Protein AF-H0I3W8-F1 (afdb_monomer_lite)

Foldseek 3Di:
DCPDDDPPDDDDDDDDPVRVVVVVVVVVVVVLVVVLQVLVVVLQVLCVVQVDHFDDDLVCVVVSVCLLPPPPRPDDPVNSVVSVVSCPPPSNPPDPDDDDPPDDDDDDDPPDDDDDDDDD

Radius of gyration: 24.2 Å; chains: 1; bounding box: 55×26×70 Å

Secondary structure (DSSP, 8-state):
------TT----PPPPHHHHHHHHHHHHHHHHHHHHHHHHHHHHHHHHHTT----SSGGGHHHHHHHHH-TT-S--HHHHHHHHHHHHSHHHHT--------S-----------------

Organism: NCBI:txid1107882

Sequence (120 aa):
MIAAQRPEMRFVEPKSEEQQARAVLFRARQRLVHQRTDLVNALRAILYEYGHVVAQGIHHLTRIKEIVEEPKSKLPELVRHECARCWDSDLICRSPYRPAASGNAAHESLTEDHTQSHVE

pLDDT: mean 71.86, std 19.8, range [32.44, 92.75]

Structure (mmCIF, N/CA/C/O backbone):
data_AF-H0I3W8-F1
#
_entry.id   AF-H0I3W8-F1
#
loop_
_atom_site.group_PDB
_atom_site.id
_atom_site.type_symbol
_atom_site.label_atom_id
_atom_site.label_alt_id
_atom_site.label_comp_id
_atom_site.label_asym_id
_atom_site.label_entity_id
_atom_site.label_seq_id
_atom_site.pdbx_PDB_ins_code
_atom_site.Cartn_x
_atom_site.Cartn_y
_atom_site.Cartn_z
_atom_site.occupancy
_atom_site.B_iso_or_equiv
_atom_site.auth_seq_id
_atom_site.auth_comp_id
_atom_site.auth_asym_id
_atom_site.auth_atom_id
_atom_site.pdbx_PDB_model_num
ATOM 1 N N . MET A 1 1 ? -6.041 -4.564 -48.383 1.00 39.19 1 MET A N 1
ATOM 2 C CA . MET A 1 1 ? -5.277 -4.069 -47.216 1.00 39.19 1 MET A CA 1
ATOM 3 C C . MET A 1 1 ? -4.527 -2.818 -47.632 1.00 39.19 1 MET A C 1
ATOM 5 O O . MET A 1 1 ? -3.704 -2.912 -48.528 1.00 39.19 1 MET A O 1
ATOM 9 N N . ILE A 1 2 ? -4.805 -1.667 -47.020 1.00 48.50 2 ILE A N 1
ATOM 10 C CA . ILE A 1 2 ? -3.939 -0.484 -47.119 1.00 48.50 2 ILE A CA 1
ATOM 11 C C . ILE A 1 2 ? -3.695 -0.034 -45.680 1.00 48.50 2 ILE A C 1
ATOM 13 O O . ILE A 1 2 ? -4.534 0.634 -45.090 1.00 48.50 2 ILE A O 1
ATOM 17 N N . ALA A 1 3 ? -2.590 -0.490 -45.089 1.00 60.25 3 ALA A N 1
ATOM 18 C CA . ALA A 1 3 ? -2.191 -0.128 -43.726 1.00 60.25 3 ALA A CA 1
ATOM 19 C C . ALA A 1 3 ? -0.931 0.761 -43.681 1.00 60.25 3 ALA A C 1
ATOM 21 O O . ALA A 1 3 ? -0.550 1.210 -42.608 1.00 60.25 3 ALA A O 1
ATOM 22 N N . ALA A 1 4 ? -0.297 1.066 -44.821 1.00 58.78 4 ALA A N 1
ATOM 23 C CA . ALA A 1 4 ? 0.926 1.870 -44.858 1.00 58.78 4 ALA A CA 1
ATOM 24 C C . ALA A 1 4 ? 1.055 2.650 -46.177 1.00 58.78 4 ALA A C 1
ATOM 26 O O . ALA A 1 4 ? 1.643 2.169 -47.136 1.00 58.78 4 ALA A O 1
ATOM 27 N N . GLN A 1 5 ? 0.484 3.853 -46.239 1.00 60.94 5 GLN A N 1
ATOM 28 C CA . GLN A 1 5 ? 0.773 4.839 -47.293 1.00 60.94 5 GLN A CA 1
ATOM 29 C C . GLN A 1 5 ? 0.800 6.251 -46.690 1.00 60.94 5 GLN A C 1
ATOM 31 O O . GLN A 1 5 ? 0.121 7.155 -47.167 1.00 60.94 5 GLN A O 1
ATOM 36 N N . ARG A 1 6 ? 1.527 6.449 -45.580 1.00 67.00 6 ARG A N 1
ATOM 37 C CA . ARG A 1 6 ? 1.861 7.811 -45.142 1.00 67.00 6 ARG A CA 1
ATOM 38 C C . ARG A 1 6 ? 3.319 8.077 -45.522 1.00 67.00 6 ARG A C 1
ATOM 40 O O . ARG A 1 6 ? 4.186 7.396 -44.980 1.00 67.00 6 ARG A O 1
ATOM 47 N N . PRO A 1 7 ? 3.589 9.022 -46.438 1.00 68.81 7 PRO A N 1
ATOM 48 C CA . PRO A 1 7 ? 4.929 9.277 -46.976 1.00 68.81 7 PRO A CA 1
ATOM 49 C C . PRO A 1 7 ? 5.950 9.763 -45.932 1.00 68.81 7 PRO A C 1
ATOM 51 O O . PRO A 1 7 ? 7.135 9.817 -46.225 1.00 68.81 7 PRO A O 1
ATOM 54 N N . GLU A 1 8 ? 5.514 10.042 -44.700 1.00 76.81 8 GLU A N 1
ATOM 55 C CA . GLU A 1 8 ? 6.368 10.466 -43.583 1.00 76.81 8 GLU A CA 1
ATOM 56 C C . GLU A 1 8 ? 6.566 9.383 -42.502 1.00 76.81 8 GLU A C 1
ATOM 58 O O . GLU A 1 8 ? 7.003 9.676 -41.388 1.00 76.81 8 GLU A O 1
ATOM 63 N N . MET A 1 9 ? 6.237 8.114 -42.777 1.00 64.12 9 MET A N 1
ATOM 64 C CA . MET A 1 9 ? 6.516 7.036 -41.819 1.00 64.12 9 MET A CA 1
ATOM 65 C C . MET A 1 9 ? 8.020 6.760 -41.746 1.00 64.12 9 MET A C 1
ATOM 67 O O . MET A 1 9 ? 8.585 6.061 -42.583 1.00 64.12 9 MET A O 1
ATOM 71 N N . ARG A 1 10 ? 8.671 7.283 -40.705 1.00 74.25 10 ARG A N 1
ATOM 72 C CA . ARG A 1 10 ? 10.045 6.915 -40.359 1.00 74.25 10 ARG A CA 1
ATOM 73 C C . ARG A 1 10 ? 10.070 5.467 -39.867 1.00 74.25 10 ARG A C 1
ATOM 75 O O . ARG A 1 10 ? 9.488 5.156 -38.828 1.00 74.25 10 ARG A O 1
ATOM 82 N N . PHE A 1 11 ? 10.752 4.595 -40.605 1.00 66.50 11 PHE A N 1
ATOM 83 C CA . PHE A 1 11 ? 11.033 3.234 -40.157 1.00 66.50 11 PHE A CA 1
ATOM 84 C C . PHE A 1 11 ? 12.002 3.284 -38.971 1.00 66.50 11 PHE A C 1
ATOM 86 O O . PHE A 1 11 ? 13.033 3.955 -39.022 1.00 66.50 11 PHE A O 1
ATOM 93 N N . VAL A 1 12 ? 11.628 2.614 -37.884 1.00 75.06 12 VAL A N 1
ATOM 94 C CA . VAL A 1 12 ? 12.454 2.458 -36.683 1.00 75.06 12 VAL A CA 1
ATOM 95 C C . VAL A 1 12 ? 12.929 1.015 -36.649 1.00 75.06 12 VAL A C 1
ATOM 97 O O . VAL A 1 12 ? 12.127 0.110 -36.880 1.00 75.06 12 VAL A O 1
ATOM 100 N N . GLU A 1 13 ? 14.214 0.816 -36.359 1.00 79.56 13 GLU A N 1
ATOM 101 C CA . GLU A 1 13 ? 14.810 -0.513 -36.231 1.00 79.56 13 GLU A CA 1
ATOM 102 C C . GLU A 1 13 ? 14.019 -1.357 -35.210 1.00 79.56 13 GLU A C 1
ATOM 104 O O . GLU A 1 13 ? 13.713 -0.863 -34.111 1.00 79.56 13 GLU A O 1
ATOM 109 N N . PRO A 1 14 ? 13.643 -2.607 -35.541 1.00 80.31 14 PRO A N 1
ATOM 110 C CA . PRO A 1 14 ? 13.030 -3.504 -34.576 1.00 80.31 14 PRO A CA 1
ATOM 111 C C . PRO A 1 14 ? 13.956 -3.707 -33.371 1.00 80.31 14 PRO A C 1
ATOM 113 O O . PRO A 1 14 ? 15.165 -3.872 -33.498 1.00 80.31 14 PRO A O 1
ATOM 116 N N . LYS A 1 15 ? 13.372 -3.684 -32.168 1.00 81.06 15 LYS A N 1
ATOM 117 C CA . LYS A 1 15 ? 14.114 -3.897 -30.918 1.00 81.06 15 LYS A CA 1
ATOM 118 C C . LYS A 1 15 ? 14.797 -5.259 -30.944 1.00 81.06 15 LYS A C 1
ATOM 120 O O . LYS A 1 15 ? 14.162 -6.243 -31.319 1.00 81.06 15 LYS A O 1
ATOM 125 N N . SER A 1 16 ? 16.038 -5.323 -30.465 1.00 90.81 16 SER A N 1
ATOM 126 C CA . SER A 1 16 ? 16.696 -6.612 -30.248 1.00 90.81 16 SER A CA 1
ATOM 127 C C . SER A 1 16 ? 15.943 -7.435 -29.196 1.00 90.81 16 SER A C 1
ATOM 129 O O . SER A 1 16 ? 15.234 -6.887 -28.343 1.00 90.81 16 SER A O 1
ATOM 131 N N . GLU A 1 17 ? 16.112 -8.756 -29.225 1.00 89.94 17 GLU A N 1
ATOM 132 C CA . GLU A 1 17 ? 15.490 -9.664 -28.254 1.00 89.94 17 GLU A CA 1
ATOM 133 C C . GLU A 1 17 ? 15.832 -9.269 -26.807 1.00 89.94 17 GLU A C 1
ATOM 135 O O . GLU A 1 17 ? 14.956 -9.208 -25.943 1.00 89.94 17 GLU A O 1
ATOM 140 N N . GLU A 1 18 ? 17.084 -8.878 -26.553 1.00 89.19 18 GLU A N 1
ATOM 141 C CA . GLU A 1 18 ? 17.530 -8.412 -25.240 1.00 89.19 18 GLU A CA 1
ATOM 142 C C . GLU A 1 18 ? 16.835 -7.104 -24.819 1.00 89.19 18 GLU A C 1
ATOM 144 O O . GLU A 1 18 ? 16.376 -6.965 -23.679 1.00 89.19 18 GLU A O 1
ATOM 149 N N . GLN A 1 19 ? 16.690 -6.143 -25.738 1.00 88.50 19 GLN A N 1
ATOM 150 C CA . GLN A 1 19 ? 15.960 -4.898 -25.477 1.00 88.50 19 GLN A CA 1
ATOM 151 C C . GLN A 1 19 ? 14.480 -5.167 -25.178 1.00 88.50 19 GLN A C 1
ATOM 153 O O . GLN A 1 19 ? 13.894 -4.539 -24.286 1.00 88.50 19 GLN A O 1
ATOM 158 N N . GLN A 1 20 ? 13.867 -6.113 -25.892 1.00 91.38 20 GLN A N 1
ATOM 159 C CA . GLN A 1 20 ? 12.492 -6.533 -25.648 1.00 91.38 20 GLN A CA 1
ATOM 160 C C . GLN A 1 20 ? 12.348 -7.227 -24.286 1.00 91.38 20 GLN A C 1
ATOM 162 O O . GLN A 1 20 ? 11.448 -6.868 -23.520 1.00 91.38 20 GLN A O 1
ATOM 167 N N . ALA A 1 21 ? 13.253 -8.143 -23.935 1.00 91.69 21 ALA A N 1
ATOM 168 C CA . ALA A 1 21 ? 13.257 -8.836 -22.647 1.00 91.69 21 ALA A CA 1
ATOM 169 C C . ALA A 1 21 ? 13.404 -7.856 -21.470 1.00 91.69 21 ALA A C 1
ATOM 171 O O . ALA A 1 21 ? 12.607 -7.879 -20.525 1.00 91.69 21 ALA A O 1
ATOM 172 N N . ARG A 1 22 ? 14.350 -6.911 -21.556 1.00 92.06 22 ARG A N 1
ATOM 173 C CA . ARG A 1 22 ? 14.529 -5.846 -20.550 1.00 92.06 22 ARG A CA 1
ATOM 174 C C . ARG A 1 22 ? 13.275 -4.985 -20.401 1.00 92.06 22 ARG A C 1
ATOM 176 O O . ARG A 1 22 ? 12.887 -4.653 -19.278 1.00 92.06 22 ARG A O 1
ATOM 183 N N . ALA A 1 23 ? 12.603 -4.660 -21.506 1.00 88.31 23 ALA A N 1
ATOM 184 C CA . ALA A 1 23 ? 11.352 -3.908 -21.471 1.00 88.31 23 ALA A CA 1
ATOM 185 C C . ALA A 1 23 ? 10.222 -4.688 -20.776 1.00 88.31 23 ALA A C 1
ATOM 187 O O . ALA A 1 23 ? 9.455 -4.096 -20.011 1.00 88.31 23 ALA A O 1
ATOM 188 N N . VAL A 1 24 ? 10.124 -6.002 -21.002 1.00 92.75 24 VAL A N 1
ATOM 189 C CA . VAL A 1 24 ? 9.149 -6.865 -20.314 1.00 92.75 24 VAL A CA 1
ATOM 190 C C . VAL A 1 24 ? 9.422 -6.896 -18.810 1.00 92.75 24 VAL A C 1
ATOM 192 O O . VAL A 1 24 ? 8.505 -6.638 -18.030 1.00 92.75 24 VAL A O 1
ATOM 195 N N . LEU A 1 25 ? 10.674 -7.117 -18.397 1.00 91.69 25 LEU A N 1
ATOM 196 C CA . LEU A 1 25 ? 11.064 -7.121 -16.981 1.00 91.69 25 LEU A CA 1
ATOM 197 C C . LEU A 1 25 ? 10.750 -5.789 -16.292 1.00 91.69 25 LEU A C 1
ATOM 199 O O . LEU A 1 25 ? 10.181 -5.767 -15.198 1.00 91.69 25 LEU A O 1
ATOM 203 N N . PHE A 1 26 ? 11.070 -4.669 -16.945 1.00 88.62 26 PHE A N 1
ATOM 204 C CA . PHE A 1 26 ? 10.767 -3.341 -16.418 1.00 88.62 26 PHE A CA 1
ATOM 205 C C . PHE A 1 26 ? 9.261 -3.145 -16.220 1.00 88.62 26 PHE A C 1
ATOM 207 O O . PHE A 1 26 ? 8.830 -2.742 -15.140 1.00 88.62 26 PHE A O 1
ATOM 214 N N . ARG A 1 27 ? 8.446 -3.480 -17.228 1.00 89.81 27 ARG A N 1
ATOM 215 C CA . ARG A 1 27 ? 6.981 -3.364 -17.144 1.00 89.81 27 ARG A CA 1
ATOM 216 C C . ARG A 1 27 ? 6.392 -4.274 -16.070 1.00 89.81 27 ARG A C 1
ATOM 218 O O . ARG A 1 27 ? 5.509 -3.838 -15.337 1.00 89.81 27 ARG A O 1
ATOM 225 N N . ALA A 1 28 ? 6.891 -5.503 -15.944 1.00 88.81 28 ALA A N 1
ATOM 226 C CA . ALA A 1 28 ? 6.458 -6.432 -14.906 1.00 88.81 28 ALA A CA 1
ATOM 227 C C . ALA A 1 28 ? 6.740 -5.864 -13.507 1.00 88.81 28 ALA A C 1
ATOM 229 O O . ALA A 1 28 ? 5.845 -5.813 -12.664 1.00 88.81 28 ALA A O 1
ATOM 230 N N . ARG A 1 29 ? 7.951 -5.336 -13.286 1.00 88.44 29 ARG A N 1
ATOM 231 C CA . ARG A 1 29 ? 8.312 -4.680 -12.024 1.00 88.44 29 ARG A CA 1
ATOM 232 C C . ARG A 1 29 ? 7.445 -3.454 -11.747 1.00 88.44 29 ARG A C 1
ATOM 234 O O . ARG A 1 29 ? 6.960 -3.300 -10.631 1.00 88.44 29 ARG A O 1
ATOM 241 N N . GLN A 1 30 ? 7.233 -2.602 -12.750 1.00 88.19 30 GLN A N 1
ATOM 242 C CA . GLN A 1 30 ? 6.362 -1.432 -12.624 1.00 88.19 30 GLN A CA 1
ATOM 243 C C . GLN A 1 30 ? 4.945 -1.847 -12.225 1.00 88.19 30 GLN A C 1
ATOM 245 O O . GLN A 1 30 ? 4.395 -1.276 -11.287 1.00 88.19 30 GLN A O 1
ATOM 250 N N . ARG A 1 31 ? 4.376 -2.877 -12.862 1.00 88.88 31 ARG A N 1
ATOM 251 C CA . ARG A 1 31 ? 3.041 -3.388 -12.525 1.00 88.88 31 ARG A CA 1
ATOM 252 C C . ARG A 1 31 ? 2.945 -3.821 -11.063 1.00 88.88 31 ARG A C 1
ATOM 254 O O . ARG A 1 31 ? 1.990 -3.440 -10.397 1.00 88.88 31 ARG A O 1
ATOM 261 N N . LEU A 1 32 ? 3.937 -4.550 -10.555 1.00 85.81 32 LEU A N 1
ATOM 262 C CA . LEU A 1 32 ? 3.961 -4.987 -9.155 1.00 85.81 32 LEU A CA 1
ATOM 263 C C . LEU A 1 32 ? 4.041 -3.803 -8.179 1.00 85.81 32 LEU A C 1
ATOM 265 O O . LEU A 1 32 ? 3.347 -3.792 -7.165 1.00 85.81 32 LEU A O 1
ATOM 269 N N . VAL A 1 33 ? 4.847 -2.782 -8.491 1.00 84.19 33 VAL A N 1
ATOM 270 C CA . VAL A 1 33 ? 4.958 -1.569 -7.660 1.00 84.19 33 VAL A CA 1
ATOM 271 C C . VAL A 1 33 ? 3.633 -0.804 -7.608 1.00 84.19 33 VAL A C 1
ATOM 273 O O . VAL A 1 33 ? 3.224 -0.384 -6.523 1.00 84.19 33 VAL A O 1
ATOM 276 N N . HIS A 1 34 ? 2.953 -0.654 -8.748 1.00 85.62 34 HIS A N 1
ATOM 277 C CA . HIS A 1 34 ? 1.648 0.010 -8.811 1.00 85.62 34 HIS A CA 1
ATOM 278 C C . HIS A 1 34 ? 0.596 -0.785 -8.039 1.00 85.62 34 HIS A C 1
ATOM 280 O O . HIS A 1 34 ? 0.002 -0.243 -7.118 1.00 85.62 34 HIS A O 1
ATOM 286 N N . GLN A 1 35 ? 0.471 -2.092 -8.300 1.00 86.31 35 GLN A N 1
ATOM 287 C CA . GLN A 1 35 ? -0.472 -2.962 -7.587 1.00 86.31 35 GLN A CA 1
ATOM 288 C C . GLN A 1 35 ? -0.276 -2.909 -6.069 1.00 86.31 35 GLN A C 1
ATOM 290 O O . GLN A 1 35 ? -1.246 -2.811 -5.323 1.00 86.31 35 GLN A O 1
ATOM 295 N N . ARG A 1 36 ? 0.977 -2.919 -5.597 1.00 84.56 36 ARG A N 1
ATOM 296 C CA . ARG A 1 36 ? 1.270 -2.774 -4.167 1.00 84.56 36 ARG A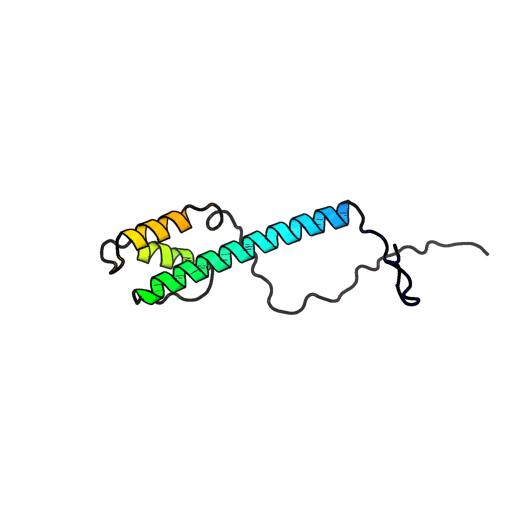 CA 1
ATOM 297 C C . ARG A 1 36 ? 0.834 -1.411 -3.633 1.00 84.56 36 ARG A C 1
ATOM 299 O O . ARG A 1 36 ? 0.254 -1.337 -2.557 1.00 84.56 36 ARG A O 1
ATOM 306 N N . THR A 1 37 ? 1.130 -0.339 -4.362 1.00 85.88 37 THR A N 1
ATOM 307 C CA . THR A 1 37 ? 0.748 1.024 -3.962 1.00 85.88 37 THR A CA 1
ATOM 308 C C . THR A 1 37 ? -0.772 1.172 -3.898 1.00 85.88 37 THR A C 1
ATOM 310 O O . THR A 1 37 ? -1.284 1.705 -2.915 1.00 85.88 37 THR A O 1
ATOM 313 N N . ASP A 1 38 ? -1.487 0.627 -4.880 1.00 87.31 38 ASP A N 1
ATOM 314 C CA . ASP A 1 38 ? -2.949 0.641 -4.940 1.00 87.31 38 ASP A CA 1
ATOM 315 C C . ASP A 1 38 ? -3.562 -0.135 -3.771 1.00 87.31 38 ASP A C 1
ATOM 317 O O . ASP A 1 38 ? -4.456 0.379 -3.101 1.00 87.31 38 ASP A O 1
ATOM 321 N N . LEU A 1 39 ? -3.029 -1.322 -3.451 1.00 86.31 39 LEU A N 1
ATOM 322 C CA . LEU A 1 39 ? -3.467 -2.107 -2.291 1.00 86.31 39 LEU A CA 1
ATOM 323 C C . LEU A 1 39 ? -3.263 -1.352 -0.972 1.00 86.31 39 LEU A C 1
ATOM 325 O O . LEU A 1 39 ? -4.163 -1.315 -0.135 1.00 86.31 39 LEU A O 1
ATOM 329 N N . VAL A 1 40 ? -2.109 -0.705 -0.787 1.00 86.06 40 VAL A N 1
ATOM 330 C CA . VAL A 1 40 ? -1.852 0.100 0.417 1.00 86.06 40 VAL A CA 1
ATOM 331 C C . VAL A 1 40 ? -2.801 1.291 0.494 1.00 86.06 40 VAL A C 1
ATOM 333 O O . VAL A 1 40 ? -3.320 1.589 1.568 1.00 86.06 40 VAL A O 1
ATOM 336 N N . ASN A 1 41 ? -3.068 1.961 -0.625 1.00 89.00 41 ASN A N 1
ATOM 337 C CA . ASN A 1 41 ? -4.022 3.065 -0.667 1.00 89.00 41 ASN A CA 1
ATOM 338 C C . ASN A 1 41 ? -5.454 2.604 -0.365 1.00 89.00 41 ASN A C 1
ATOM 340 O O . ASN A 1 41 ? -6.154 3.294 0.375 1.00 89.00 41 ASN A O 1
ATOM 344 N N . ALA A 1 42 ? -5.863 1.430 -0.848 1.00 88.25 42 ALA A N 1
ATOM 345 C CA . ALA A 1 42 ? -7.161 0.840 -0.527 1.00 88.25 42 ALA A CA 1
ATOM 346 C C . ALA A 1 42 ? -7.289 0.526 0.973 1.00 88.25 42 ALA A C 1
ATOM 348 O O . ALA A 1 42 ? -8.264 0.935 1.600 1.00 88.25 42 ALA A O 1
ATOM 349 N N . LEU A 1 43 ? -6.275 -0.103 1.582 1.00 87.94 43 LEU A N 1
ATOM 350 C CA . LEU A 1 43 ? -6.252 -0.360 3.030 1.00 87.94 43 LEU A CA 1
ATOM 351 C C . LEU A 1 43 ? -6.354 0.932 3.843 1.00 87.94 43 LEU A C 1
ATOM 353 O O . LEU A 1 43 ? -7.093 1.006 4.821 1.00 87.94 43 LEU A O 1
ATOM 357 N N . ARG A 1 44 ? -5.634 1.975 3.421 1.00 89.44 44 ARG A N 1
ATOM 358 C CA . ARG A 1 44 ? -5.699 3.294 4.061 1.00 89.44 44 ARG A CA 1
ATOM 359 C C . ARG A 1 44 ? -7.088 3.917 3.954 1.00 89.44 44 ARG A C 1
ATOM 361 O O . ARG A 1 44 ? -7.535 4.509 4.930 1.00 89.44 44 ARG A O 1
ATOM 368 N N . ALA A 1 45 ? -7.743 3.802 2.800 1.00 89.94 45 ALA A N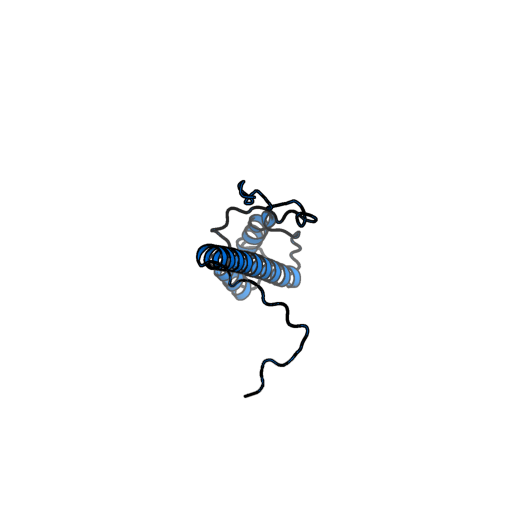 1
ATOM 369 C CA . ALA A 1 45 ? -9.095 4.314 2.597 1.00 89.94 45 ALA A CA 1
ATOM 370 C C . ALA A 1 45 ? -10.101 3.596 3.507 1.00 89.94 45 ALA A C 1
ATOM 372 O O . ALA A 1 45 ? -10.844 4.259 4.223 1.00 89.94 45 ALA A O 1
ATOM 373 N N . ILE A 1 46 ? -10.032 2.262 3.572 1.00 89.19 46 ILE A N 1
ATOM 374 C CA . ILE A 1 46 ? -10.860 1.456 4.479 1.00 89.19 46 ILE A CA 1
ATOM 375 C C . ILE A 1 46 ? -10.647 1.906 5.927 1.00 89.19 46 ILE A C 1
ATOM 377 O O . ILE A 1 46 ? -11.601 2.220 6.624 1.00 89.19 46 ILE A O 1
ATOM 381 N N . LEU A 1 47 ? -9.396 1.998 6.387 1.00 88.94 47 LEU A N 1
ATOM 382 C CA . LEU A 1 47 ? -9.097 2.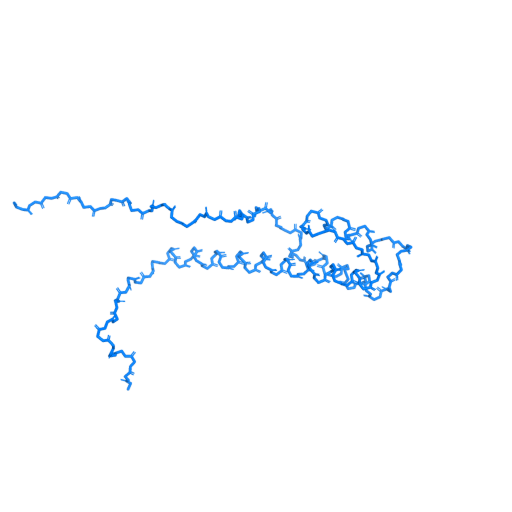443 7.752 1.00 88.94 47 LEU A CA 1
ATOM 383 C C . LEU A 1 47 ? -9.607 3.863 8.040 1.00 88.94 47 LEU A C 1
ATOM 385 O O . LEU A 1 47 ? -10.097 4.128 9.141 1.00 88.94 47 LEU A O 1
ATOM 389 N N . TYR A 1 48 ? -9.532 4.758 7.055 1.00 90.81 48 TYR A N 1
ATOM 390 C CA . TYR A 1 48 ? -10.021 6.127 7.177 1.00 90.81 48 TYR A CA 1
ATOM 391 C C . TYR A 1 48 ? -11.537 6.191 7.407 1.00 90.81 48 TYR A C 1
ATOM 393 O O . TYR A 1 48 ? -11.977 6.979 8.244 1.00 90.81 48 TYR A O 1
ATOM 401 N N . GLU A 1 49 ? -12.326 5.331 6.754 1.00 90.81 49 GLU A N 1
ATOM 402 C CA . GLU A 1 49 ? -13.782 5.241 6.974 1.00 90.81 49 GLU A CA 1
ATOM 403 C C . GLU A 1 49 ? -14.141 4.909 8.431 1.00 90.81 49 GLU A C 1
ATOM 405 O O . GLU A 1 49 ? -15.157 5.372 8.947 1.00 90.81 49 GLU A O 1
ATOM 410 N N . TYR A 1 50 ? -13.270 4.177 9.132 1.00 89.56 50 TYR A N 1
ATOM 411 C CA . TYR A 1 50 ? -13.422 3.850 10.554 1.00 89.56 50 TYR A CA 1
ATOM 412 C C . TYR A 1 50 ? -12.706 4.837 11.493 1.00 89.56 50 TYR A C 1
ATOM 414 O O . TYR A 1 50 ? -12.588 4.588 12.695 1.00 89.56 50 TYR A O 1
ATOM 422 N N . GLY A 1 51 ? -12.239 5.974 10.967 1.00 88.56 51 GLY A N 1
ATOM 423 C CA . GLY A 1 51 ? -11.612 7.052 11.734 1.00 88.56 51 GLY A CA 1
ATOM 424 C C . GLY A 1 51 ? -10.121 6.855 12.022 1.00 88.56 51 GLY A C 1
ATOM 425 O O . GLY A 1 51 ? -9.537 7.629 12.784 1.00 88.56 51 GLY A O 1
ATOM 426 N N . HIS A 1 52 ? -9.479 5.853 11.419 1.00 89.56 52 HIS A N 1
ATOM 427 C CA . HIS A 1 52 ? -8.044 5.625 11.557 1.00 89.56 52 HIS A CA 1
ATOM 428 C C . HIS A 1 52 ? -7.275 6.352 10.449 1.00 89.56 52 HIS A C 1
ATOM 430 O O . HIS A 1 52 ? -7.189 5.898 9.309 1.00 89.56 52 HIS A O 1
ATOM 436 N N . VAL A 1 53 ? -6.667 7.487 10.797 1.00 88.44 53 VAL A N 1
ATOM 437 C CA . VAL A 1 53 ? -5.823 8.251 9.871 1.00 88.44 53 VAL A CA 1
ATOM 438 C C . VAL A 1 53 ? -4.400 7.697 9.888 1.00 88.44 53 VAL A C 1
ATOM 440 O O . VAL A 1 53 ? -3.727 7.696 10.917 1.00 88.44 53 VAL A O 1
ATOM 443 N N . VAL A 1 54 ? -3.921 7.256 8.727 1.00 87.56 54 VAL A N 1
ATOM 444 C CA . VAL A 1 54 ? -2.544 6.784 8.523 1.00 87.56 54 VAL A CA 1
ATOM 445 C C . VAL A 1 54 ? -1.833 7.744 7.562 1.00 87.56 54 VAL A C 1
ATOM 447 O O . VAL A 1 54 ? -2.446 8.243 6.618 1.00 87.56 54 VAL A O 1
ATOM 450 N N . ALA A 1 55 ? -0.527 7.978 7.712 1.00 86.62 55 ALA A N 1
ATOM 451 C CA . ALA A 1 55 ? 0.271 8.798 6.786 1.00 86.62 55 ALA A CA 1
ATOM 452 C C . ALA A 1 55 ? 0.672 8.036 5.506 1.00 86.62 55 ALA A C 1
ATOM 454 O O . ALA A 1 55 ? 0.843 6.817 5.535 1.00 86.62 55 ALA A O 1
ATOM 455 N N . GLN A 1 56 ? 0.756 8.731 4.367 1.00 82.75 56 GLN A N 1
ATOM 456 C CA . GLN A 1 56 ? 1.052 8.116 3.066 1.00 82.75 56 GLN A CA 1
ATOM 457 C C . GLN A 1 56 ? 2.445 7.473 3.047 1.00 82.75 56 GLN A C 1
ATOM 459 O O . GLN A 1 56 ? 3.407 8.042 3.550 1.00 82.75 56 GLN A O 1
ATOM 464 N N . GLY A 1 57 ? 2.560 6.318 2.387 1.00 76.12 57 GLY A N 1
ATOM 465 C CA . GLY A 1 57 ? 3.842 5.682 2.089 1.00 76.12 57 GLY A CA 1
ATOM 466 C C . GLY A 1 57 ? 3.982 4.276 2.661 1.00 76.12 57 GLY A C 1
ATOM 467 O O . GLY A 1 57 ? 3.283 3.870 3.587 1.00 76.12 57 GLY A O 1
ATOM 468 N N . ILE A 1 58 ? 4.928 3.527 2.091 1.00 73.81 58 ILE A N 1
ATOM 469 C CA . ILE A 1 58 ? 5.161 2.114 2.415 1.00 73.81 58 ILE A CA 1
ATOM 470 C C . ILE A 1 58 ? 5.665 1.900 3.851 1.00 73.81 58 ILE A C 1
ATOM 472 O O . ILE A 1 58 ? 5.419 0.860 4.450 1.00 73.81 58 ILE A O 1
ATOM 476 N N . HIS A 1 59 ? 6.347 2.889 4.430 1.00 79.56 59 HIS A N 1
ATOM 477 C CA . HIS A 1 59 ? 6.917 2.790 5.776 1.00 79.56 59 HIS A CA 1
ATOM 478 C C . HIS A 1 59 ? 5.848 2.728 6.876 1.00 79.56 59 HIS A C 1
ATOM 480 O O . HIS A 1 59 ? 6.123 2.251 7.972 1.00 79.56 59 HIS A O 1
ATOM 486 N N . HIS A 1 60 ? 4.615 3.150 6.582 1.00 81.81 60 HIS A N 1
ATOM 487 C CA . HIS A 1 60 ? 3.499 3.104 7.527 1.00 81.81 60 HIS A CA 1
ATOM 488 C C . HIS A 1 60 ? 2.718 1.785 7.484 1.00 81.81 60 HIS A C 1
ATOM 490 O O . HIS A 1 60 ? 1.713 1.651 8.178 1.00 81.81 60 HIS A O 1
ATOM 496 N N . LEU A 1 61 ? 3.182 0.794 6.716 1.00 79.75 61 LEU A N 1
ATOM 497 C CA . LEU A 1 61 ? 2.597 -0.547 6.697 1.00 79.75 61 LEU A CA 1
ATOM 498 C C . LEU A 1 61 ? 2.566 -1.185 8.089 1.00 79.75 61 LEU A C 1
ATOM 500 O O . LEU A 1 61 ? 1.537 -1.722 8.485 1.00 79.75 61 LEU A O 1
ATOM 504 N N . THR A 1 62 ? 3.649 -1.076 8.863 1.00 82.44 62 THR A N 1
ATOM 505 C CA . THR A 1 62 ? 3.688 -1.591 10.241 1.00 82.44 62 THR A CA 1
ATOM 506 C C . THR A 1 62 ? 2.593 -0.961 11.098 1.00 82.44 62 THR A C 1
ATOM 508 O O . THR A 1 62 ? 1.913 -1.656 11.842 1.00 82.44 62 THR A O 1
ATOM 511 N N . ARG A 1 63 ? 2.338 0.341 10.915 1.00 85.19 63 ARG A N 1
ATOM 512 C CA . ARG A 1 63 ? 1.274 1.044 11.634 1.00 85.19 63 ARG A CA 1
ATOM 513 C C . ARG A 1 63 ? -0.122 0.557 11.238 1.00 85.19 63 ARG A C 1
ATOM 515 O O . ARG A 1 63 ? -0.987 0.440 12.096 1.00 85.19 63 ARG A O 1
ATOM 522 N N . ILE A 1 64 ? -0.344 0.273 9.953 1.00 85.06 64 ILE A N 1
ATOM 523 C CA . ILE A 1 64 ? -1.594 -0.336 9.463 1.00 85.06 64 ILE A CA 1
ATOM 524 C C . ILE A 1 64 ? -1.808 -1.696 10.134 1.00 85.06 64 ILE A C 1
ATOM 526 O O . ILE A 1 64 ? -2.904 -1.963 10.619 1.00 85.06 64 ILE A O 1
ATOM 530 N N . LYS A 1 65 ? -0.756 -2.520 10.216 1.00 84.44 65 LYS A N 1
ATOM 531 C CA . LYS A 1 65 ? -0.808 -3.834 10.867 1.00 84.44 65 LYS A CA 1
ATOM 532 C C . LYS A 1 65 ? -1.191 -3.732 12.344 1.00 84.44 65 LYS A C 1
ATOM 534 O O . LYS A 1 65 ? -2.122 -4.404 12.769 1.00 84.44 65 LYS A O 1
ATOM 539 N N . GLU A 1 66 ? -0.540 -2.844 13.093 1.00 86.62 66 GLU A N 1
ATOM 540 C CA . GLU A 1 66 ? -0.855 -2.610 14.510 1.00 86.62 66 GLU A CA 1
ATOM 541 C C . GLU A 1 66 ? -2.329 -2.245 14.727 1.00 86.62 66 GLU A C 1
ATOM 543 O O . GLU A 1 66 ? -2.958 -2.746 15.652 1.00 86.62 66 GLU A O 1
ATOM 548 N N . ILE A 1 67 ? -2.894 -1.393 13.864 1.00 86.38 67 ILE A N 1
ATOM 549 C CA . ILE A 1 67 ? -4.298 -0.966 13.963 1.00 86.38 67 ILE A CA 1
ATOM 550 C C . ILE A 1 67 ? -5.257 -2.141 13.718 1.00 86.38 67 ILE A C 1
ATOM 552 O O . ILE A 1 67 ? -6.290 -2.237 14.379 1.00 86.38 67 ILE A O 1
ATOM 556 N N . VAL A 1 68 ? -4.930 -3.021 12.768 1.00 85.19 68 VAL A N 1
ATOM 557 C CA . VAL A 1 68 ? -5.763 -4.181 12.411 1.00 85.19 68 VAL A CA 1
ATOM 558 C C . VAL A 1 68 ? -5.690 -5.274 13.481 1.00 85.19 68 VAL A C 1
ATOM 560 O O . VAL A 1 68 ? -6.715 -5.879 13.791 1.00 85.19 68 VAL A O 1
ATOM 563 N N . GLU A 1 69 ? -4.509 -5.507 14.059 1.00 84.12 69 GLU A N 1
ATOM 564 C CA . GLU A 1 69 ? -4.291 -6.509 15.114 1.00 84.12 69 GLU A CA 1
ATOM 565 C C . GLU A 1 69 ? -4.780 -6.043 16.495 1.00 84.12 69 GLU A C 1
ATOM 567 O O . GLU A 1 69 ? -4.959 -6.870 17.389 1.00 84.12 69 GLU A O 1
ATOM 572 N N . GLU A 1 70 ? -5.022 -4.742 16.691 1.00 85.06 70 GLU A N 1
ATOM 573 C CA . GLU A 1 70 ? -5.488 -4.212 17.970 1.00 85.06 70 GLU A CA 1
ATOM 574 C C . GLU A 1 70 ? -6.909 -4.720 18.303 1.00 85.06 70 GLU A C 1
ATOM 576 O O . GLU A 1 70 ? -7.880 -4.320 17.646 1.00 85.06 70 GLU A O 1
ATOM 581 N N . PRO A 1 71 ? -7.090 -5.527 19.375 1.00 72.69 71 PRO A N 1
ATOM 582 C CA . PRO A 1 71 ? -8.387 -6.132 19.710 1.00 72.69 71 PRO A CA 1
ATOM 583 C C . PRO A 1 71 ? -9.456 -5.112 20.120 1.00 72.69 71 PRO A C 1
ATOM 585 O O . PRO A 1 71 ? -10.646 -5.412 20.128 1.00 72.69 71 PRO A O 1
ATOM 588 N N . LYS A 1 72 ? -9.028 -3.900 20.495 1.00 73.38 72 LYS A N 1
ATOM 589 C CA . LYS A 1 72 ? -9.894 -2.778 20.888 1.00 73.38 72 LYS A CA 1
ATOM 590 C C . LYS A 1 72 ? -10.206 -1.829 19.728 1.00 73.38 72 LYS A C 1
ATOM 592 O O . LYS A 1 72 ? -10.873 -0.816 19.943 1.00 73.38 72 LYS A O 1
ATOM 597 N N . SER A 1 73 ? -9.716 -2.115 18.520 1.00 73.69 73 SER A N 1
ATOM 598 C CA . SER A 1 73 ? -10.026 -1.309 17.341 1.00 73.69 73 SER A CA 1
ATOM 599 C C . SER A 1 73 ? -11.536 -1.322 17.080 1.00 73.69 73 SER A C 1
ATOM 601 O O . SER A 1 73 ? -12.200 -2.356 17.170 1.00 73.69 73 SER A O 1
ATOM 603 N N . LYS A 1 74 ? -12.099 -0.164 16.715 1.00 79.06 74 LYS A N 1
ATOM 604 C CA . LYS A 1 74 ? -13.528 -0.018 16.370 1.00 79.06 74 LYS A CA 1
ATOM 605 C C . LYS A 1 74 ? -13.884 -0.646 15.012 1.00 79.06 74 LYS A C 1
ATOM 607 O O . LYS A 1 74 ? -14.952 -0.379 14.469 1.00 79.06 74 LYS A O 1
ATOM 612 N N . LEU A 1 75 ? -12.984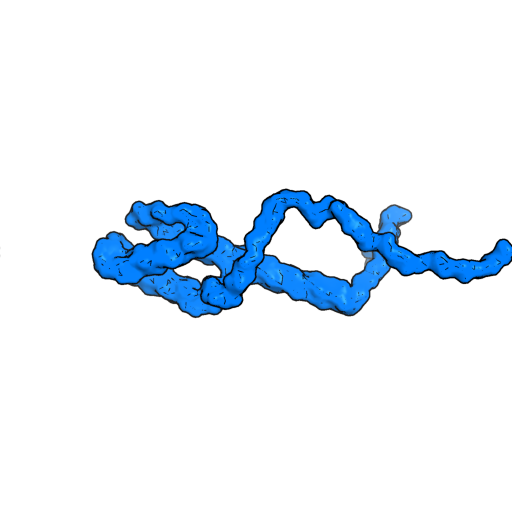 -1.451 14.452 1.00 85.31 75 LEU A N 1
ATOM 613 C CA . LEU A 1 75 ? -13.172 -2.120 13.178 1.00 85.31 75 LEU A CA 1
ATOM 614 C C . LEU A 1 75 ? -14.187 -3.265 13.337 1.00 85.31 75 LEU A C 1
ATOM 616 O O . LEU A 1 75 ? -14.130 -4.016 14.313 1.00 85.31 75 LEU A O 1
ATOM 620 N N . PRO A 1 76 ? -15.126 -3.434 12.397 1.00 88.31 76 PRO A N 1
ATOM 621 C CA . PRO A 1 76 ? -15.909 -4.655 12.292 1.00 88.31 76 PRO A CA 1
ATOM 622 C C . PRO A 1 76 ? -15.011 -5.856 11.977 1.00 88.31 76 PRO A C 1
ATOM 624 O O . PRO A 1 76 ? -13.996 -5.728 11.291 1.00 88.31 76 PRO A O 1
ATOM 627 N N . GLU A 1 77 ? -15.416 -7.044 12.420 1.00 86.31 77 GLU A N 1
ATOM 628 C CA . GLU A 1 77 ? -14.611 -8.260 12.252 1.00 86.31 77 GLU A CA 1
ATOM 629 C C . GLU A 1 77 ? -14.347 -8.612 10.785 1.00 86.31 77 GLU A C 1
ATOM 631 O O . GLU A 1 77 ? -13.230 -8.962 10.412 1.00 86.31 77 GLU A O 1
ATOM 636 N N . LEU A 1 78 ? -15.349 -8.418 9.924 1.00 87.81 78 LEU A N 1
ATOM 637 C CA . LEU A 1 78 ? -15.212 -8.636 8.485 1.00 87.81 78 LEU A CA 1
ATOM 638 C C . LEU A 1 78 ? -14.121 -7.746 7.869 1.00 87.81 78 LEU A C 1
ATOM 640 O O . LEU A 1 78 ? -13.359 -8.193 7.020 1.00 87.81 78 LEU A O 1
ATOM 644 N N . VAL A 1 79 ? -14.011 -6.497 8.328 1.00 87.44 79 VAL A N 1
ATOM 645 C CA . VAL A 1 79 ? -13.000 -5.552 7.838 1.00 87.44 79 VAL A CA 1
ATOM 646 C C . VAL A 1 79 ? -11.610 -5.961 8.304 1.00 87.44 79 VAL A C 1
ATOM 648 O O . VAL A 1 79 ? -10.671 -5.916 7.514 1.00 87.44 79 VAL A O 1
ATOM 651 N N . ARG A 1 80 ? -11.471 -6.413 9.557 1.00 87.19 80 ARG A N 1
ATOM 652 C CA . ARG A 1 80 ? -10.204 -6.973 10.051 1.00 87.19 80 ARG A CA 1
ATOM 653 C C . ARG A 1 80 ? -9.764 -8.176 9.225 1.00 87.19 80 ARG A C 1
ATOM 655 O O . ARG A 1 80 ? -8.609 -8.224 8.811 1.00 87.19 80 ARG A O 1
ATOM 662 N N . HIS A 1 81 ? -10.685 -9.093 8.935 1.00 85.81 81 HIS A N 1
ATOM 663 C CA . HIS A 1 81 ? -10.405 -10.266 8.114 1.00 85.81 81 HIS A CA 1
ATOM 664 C C . HIS A 1 81 ? -9.957 -9.887 6.695 1.00 85.81 81 HIS A C 1
ATOM 666 O O . HIS A 1 81 ? -8.951 -10.400 6.206 1.00 85.81 81 HIS A O 1
ATOM 672 N N . GLU A 1 82 ? -10.645 -8.945 6.043 1.00 85.56 82 GLU A N 1
ATOM 673 C CA . GLU A 1 82 ? -10.246 -8.482 4.709 1.00 85.56 82 GLU A CA 1
ATOM 674 C C . GLU A 1 82 ? -8.891 -7.759 4.717 1.00 85.56 82 GLU A C 1
ATOM 676 O O . GLU A 1 82 ? -8.054 -8.011 3.845 1.00 85.56 82 GLU A O 1
ATOM 681 N N . CYS A 1 83 ? -8.624 -6.920 5.722 1.00 83.88 83 CYS A N 1
ATOM 682 C CA . CYS A 1 83 ? -7.327 -6.265 5.891 1.00 83.88 83 CYS A CA 1
ATOM 683 C C . CYS A 1 83 ? -6.190 -7.276 6.118 1.00 83.88 83 CYS A C 1
ATOM 685 O O . CYS A 1 83 ? -5.123 -7.135 5.515 1.00 83.88 83 CYS A O 1
ATOM 687 N N . ALA A 1 84 ? -6.421 -8.310 6.933 1.00 81.75 84 ALA A N 1
ATOM 688 C CA . ALA A 1 84 ? -5.464 -9.391 7.169 1.00 81.75 84 ALA A CA 1
ATOM 689 C C . ALA A 1 84 ? -5.203 -10.205 5.891 1.00 81.75 84 ALA A C 1
ATOM 691 O O . ALA A 1 84 ? -4.054 -10.418 5.508 1.00 81.75 84 ALA A O 1
ATOM 692 N N . ARG A 1 85 ? -6.257 -10.558 5.145 1.00 81.62 85 ARG A N 1
ATOM 693 C CA . ARG A 1 85 ? -6.140 -11.267 3.861 1.00 81.62 85 ARG A CA 1
ATOM 694 C C . ARG A 1 85 ? -5.338 -10.476 2.823 1.00 81.62 85 ARG A C 1
ATOM 696 O O . ARG A 1 85 ? -4.559 -11.053 2.067 1.00 81.62 85 ARG A O 1
ATOM 703 N N . CYS A 1 86 ? -5.513 -9.155 2.775 1.00 75.44 86 CYS A N 1
ATOM 704 C CA . CYS A 1 86 ? -4.734 -8.291 1.884 1.00 75.44 86 CYS A CA 1
ATOM 705 C C . CYS A 1 86 ? -3.242 -8.267 2.254 1.00 75.44 86 CYS A C 1
ATOM 707 O O . CYS A 1 86 ? -2.397 -8.171 1.359 1.00 75.44 86 CYS A O 1
ATOM 709 N N . TRP A 1 87 ? -2.929 -8.375 3.549 1.00 71.44 87 TRP A N 1
ATOM 710 C CA . TRP A 1 87 ? -1.563 -8.423 4.070 1.00 71.44 87 TRP A CA 1
ATOM 711 C C . TRP A 1 87 ? -0.823 -9.703 3.679 1.00 71.44 87 TRP A C 1
ATOM 713 O O . TRP A 1 87 ? 0.333 -9.639 3.261 1.00 71.44 87 TRP A O 1
ATOM 723 N N . ASP A 1 88 ? -1.509 -10.842 3.759 1.00 67.75 88 ASP A N 1
ATOM 724 C CA . ASP A 1 88 ? -0.946 -12.149 3.406 1.00 67.75 88 ASP A CA 1
ATOM 725 C C . ASP A 1 88 ? -0.733 -12.325 1.898 1.00 67.75 88 ASP A C 1
ATOM 727 O O . ASP A 1 88 ? -0.039 -13.248 1.467 1.00 67.75 88 ASP A O 1
ATOM 731 N N . SER A 1 89 ? -1.275 -11.425 1.067 1.00 67.00 89 SER A N 1
ATOM 732 C CA . SER A 1 89 ? -0.945 -11.437 -0.354 1.00 67.00 89 SER A CA 1
ATOM 733 C C . SER A 1 89 ? 0.541 -11.093 -0.553 1.00 67.00 89 SER A C 1
ATOM 735 O O . SER A 1 89 ? 1.033 -10.049 -0.114 1.00 67.00 89 SER A O 1
ATOM 737 N N . ASP A 1 90 ? 1.263 -11.968 -1.264 1.00 58.16 90 ASP A N 1
ATOM 738 C CA . ASP A 1 90 ? 2.711 -11.909 -1.554 1.00 58.16 90 ASP A CA 1
ATOM 739 C C . ASP A 1 90 ? 3.223 -10.561 -2.123 1.00 58.16 90 ASP A C 1
ATOM 741 O O . ASP A 1 90 ? 4.432 -10.326 -2.220 1.00 58.16 90 ASP A O 1
ATOM 745 N N . LEU A 1 91 ? 2.319 -9.653 -2.497 1.00 61.31 91 LEU A N 1
ATOM 746 C CA . LEU A 1 91 ? 2.596 -8.315 -3.015 1.00 61.31 91 LEU A CA 1
ATOM 747 C C . LEU A 1 91 ? 3.153 -7.347 -1.959 1.00 61.31 91 LEU A C 1
ATOM 749 O O . LEU A 1 91 ? 3.930 -6.458 -2.316 1.00 61.31 91 LEU A O 1
ATOM 753 N N . ILE A 1 92 ? 2.795 -7.493 -0.677 1.00 61.38 92 ILE A N 1
ATOM 754 C CA . ILE A 1 92 ? 3.239 -6.558 0.374 1.00 61.38 92 ILE A CA 1
ATOM 755 C C . ILE A 1 92 ? 4.609 -6.968 0.948 1.00 61.38 92 ILE A C 1
ATOM 757 O O . ILE A 1 92 ? 5.497 -6.116 1.063 1.00 61.38 92 ILE A O 1
ATOM 761 N N . CYS A 1 93 ? 4.828 -8.262 1.210 1.00 56.41 93 CYS A N 1
ATOM 762 C CA . CYS A 1 93 ? 6.006 -8.776 1.928 1.00 56.41 93 CYS A CA 1
ATOM 763 C C . CYS A 1 93 ? 7.309 -8.909 1.109 1.00 56.41 93 CYS A C 1
ATOM 765 O O . CYS A 1 93 ? 8.386 -8.882 1.700 1.00 56.41 93 CYS A O 1
ATOM 767 N N . ARG A 1 94 ? 7.281 -9.045 -0.228 1.00 54.50 94 ARG A N 1
ATOM 768 C CA . ARG A 1 94 ? 8.484 -9.445 -1.009 1.00 54.50 94 ARG A CA 1
ATOM 769 C C . ARG A 1 94 ? 9.316 -8.328 -1.650 1.00 54.50 94 ARG A C 1
ATOM 771 O O . ARG A 1 94 ? 10.257 -8.625 -2.382 1.00 54.50 94 ARG A O 1
ATOM 778 N N . SER A 1 95 ? 9.019 -7.048 -1.433 1.00 51.59 95 SER A N 1
ATOM 779 C CA . SER A 1 95 ? 9.712 -5.987 -2.183 1.00 51.59 95 SER A CA 1
ATOM 780 C C . SER A 1 95 ? 10.869 -5.342 -1.403 1.00 51.59 95 SER A C 1
ATOM 782 O O . SER A 1 95 ? 10.594 -4.565 -0.483 1.00 51.59 95 SER A O 1
ATOM 784 N N . PRO A 1 96 ? 12.137 -5.479 -1.854 1.00 49.16 96 PRO A N 1
ATOM 785 C CA . PRO A 1 96 ? 13.195 -4.540 -1.502 1.00 49.16 96 PRO A CA 1
ATOM 786 C C . PRO A 1 96 ? 12.882 -3.217 -2.213 1.00 49.16 96 PRO A C 1
ATOM 788 O O . PRO A 1 96 ? 13.103 -3.042 -3.413 1.00 49.16 96 PRO A O 1
ATOM 791 N N . TYR A 1 97 ? 12.238 -2.308 -1.490 1.00 51.94 97 TYR A N 1
ATOM 792 C CA . TYR A 1 97 ? 11.870 -0.989 -1.988 1.00 51.94 97 TYR A CA 1
ATOM 793 C C . TYR A 1 97 ? 13.119 -0.227 -2.463 1.00 51.94 97 TYR A C 1
ATOM 795 O O . TYR A 1 97 ? 14.027 0.022 -1.675 1.00 51.94 97 TYR A O 1
ATOM 803 N N . ARG A 1 98 ? 13.146 0.184 -3.738 1.00 44.34 98 ARG A N 1
ATOM 804 C CA . ARG A 1 98 ? 13.952 1.324 -4.196 1.00 44.34 98 ARG A CA 1
ATOM 805 C C . ARG A 1 98 ? 12.951 2.442 -4.494 1.00 44.34 98 ARG A C 1
ATOM 807 O O . ARG A 1 98 ? 12.109 2.221 -5.368 1.00 44.34 98 ARG A O 1
ATOM 814 N N . PRO A 1 99 ? 12.972 3.570 -3.763 1.00 42.00 99 PRO A N 1
ATOM 815 C CA . PRO A 1 99 ? 12.060 4.673 -4.026 1.00 42.00 99 PRO A CA 1
ATOM 816 C C . PRO A 1 99 ? 12.182 5.097 -5.487 1.00 42.00 99 PRO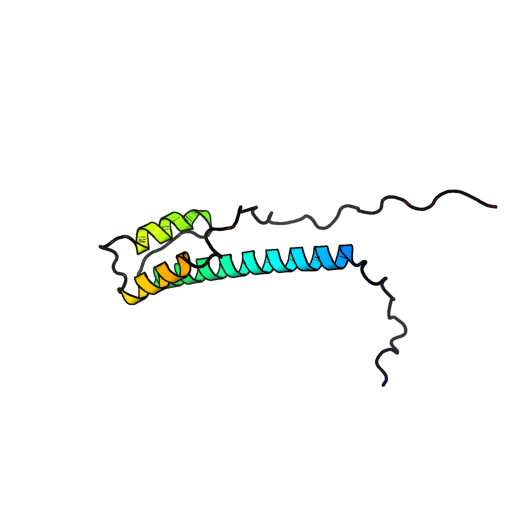 A C 1
ATOM 818 O O . PRO A 1 99 ? 13.286 5.146 -6.036 1.00 42.00 99 PRO A O 1
ATOM 821 N N . ALA A 1 100 ? 11.041 5.390 -6.110 1.00 44.47 100 ALA A N 1
ATOM 822 C CA . ALA A 1 100 ? 11.033 6.142 -7.349 1.00 44.47 100 ALA A CA 1
ATOM 823 C C . ALA A 1 100 ? 11.703 7.483 -7.040 1.00 44.47 100 ALA A C 1
ATOM 825 O O . ALA A 1 100 ? 11.179 8.266 -6.250 1.00 44.47 100 ALA A O 1
ATOM 826 N N . ALA A 1 101 ? 12.890 7.705 -7.607 1.00 39.72 101 ALA A N 1
ATOM 827 C CA . ALA A 1 101 ? 13.467 9.032 -7.663 1.00 39.72 101 ALA A CA 1
ATOM 828 C C . ALA A 1 101 ? 12.437 9.917 -8.369 1.00 39.72 101 ALA A C 1
ATOM 830 O O . ALA A 1 101 ? 12.135 9.736 -9.549 1.00 39.72 101 ALA A O 1
ATOM 831 N N . SER A 1 102 ? 11.819 10.801 -7.598 1.00 41.44 102 SER A N 1
ATOM 832 C CA . SER A 1 102 ? 11.021 11.893 -8.116 1.00 41.44 102 SER A CA 1
ATOM 833 C C . SER A 1 102 ? 11.903 12.740 -9.029 1.00 41.44 102 SER A C 1
ATOM 835 O O . SER A 1 102 ? 12.887 13.298 -8.557 1.00 41.44 102 SER A O 1
ATOM 837 N N . GLY A 1 103 ? 11.513 12.854 -10.298 1.00 45.03 103 GLY A N 1
ATOM 838 C CA . GLY A 1 103 ? 11.942 13.928 -11.194 1.00 45.03 103 GLY A CA 1
ATOM 839 C C . GLY A 1 103 ? 13.346 13.789 -11.788 1.00 45.03 103 GLY A C 1
ATOM 840 O O . GLY A 1 103 ? 14.343 13.795 -11.082 1.00 45.03 103 GLY A O 1
ATOM 841 N N . ASN A 1 104 ? 13.389 13.778 -13.122 1.00 40.34 104 ASN A N 1
ATOM 842 C CA . ASN A 1 104 ? 14.555 14.023 -13.978 1.00 40.34 104 ASN A CA 1
ATOM 843 C C . ASN A 1 104 ? 15.673 12.968 -13.973 1.00 40.34 104 ASN A C 1
ATOM 845 O O . ASN A 1 104 ? 16.756 13.171 -13.440 1.00 40.34 104 ASN A O 1
ATOM 849 N N . ALA A 1 105 ? 15.441 11.879 -14.705 1.00 37.25 105 ALA A N 1
ATOM 850 C CA . ALA A 1 105 ? 16.512 11.121 -15.357 1.00 37.25 105 ALA A CA 1
ATOM 851 C C . ALA A 1 105 ? 16.024 10.635 -16.731 1.00 37.25 105 ALA A C 1
ATOM 853 O O . ALA A 1 105 ? 15.915 9.443 -17.007 1.00 37.25 105 ALA A O 1
ATOM 854 N N . ALA A 1 106 ? 15.643 11.589 -17.576 1.00 40.12 106 ALA A N 1
ATOM 855 C CA . ALA A 1 106 ? 15.592 11.405 -19.016 1.00 40.12 106 ALA A CA 1
ATOM 856 C C . ALA A 1 106 ? 16.514 12.479 -19.595 1.00 40.12 106 ALA A C 1
ATOM 858 O O . ALA A 1 106 ? 16.271 13.653 -19.335 1.00 40.12 106 ALA A O 1
ATOM 859 N N . HIS A 1 107 ? 17.530 12.032 -20.339 1.00 36.28 107 HIS A N 1
ATOM 860 C CA . HIS A 1 107 ? 18.719 12.736 -20.849 1.00 36.28 107 HIS A CA 1
ATOM 861 C C . HIS A 1 107 ? 19.984 12.520 -20.011 1.00 36.28 107 HIS A C 1
ATOM 863 O O . HIS A 1 107 ? 20.213 13.220 -19.041 1.00 36.28 107 HIS A O 1
ATOM 869 N N . GLU A 1 108 ? 20.774 11.511 -20.391 1.00 32.50 108 GLU A N 1
ATOM 870 C CA . GLU A 1 108 ? 22.145 11.713 -20.891 1.00 32.50 108 GLU A CA 1
ATOM 871 C C . GLU A 1 108 ? 22.632 10.382 -21.517 1.00 32.50 108 GLU A C 1
ATOM 873 O O . GLU A 1 108 ? 22.770 9.363 -20.843 1.00 32.50 108 GLU A O 1
ATOM 878 N N . SER A 1 109 ? 22.763 10.400 -22.847 1.00 32.84 109 SER A N 1
ATOM 879 C CA . SER A 1 109 ? 23.724 9.657 -23.682 1.00 32.84 109 SER A CA 1
ATOM 880 C C . SER A 1 109 ? 24.059 8.184 -23.372 1.00 32.84 109 SER A C 1
ATOM 882 O O . SER A 1 109 ? 25.012 7.872 -22.666 1.00 32.84 109 SER A O 1
ATOM 884 N N . LEU A 1 110 ? 23.391 7.276 -24.091 1.00 33.66 110 LEU A N 1
ATOM 885 C CA . LEU A 1 110 ? 24.044 6.099 -24.678 1.00 33.66 110 LEU A CA 1
ATOM 886 C C . LEU A 1 110 ? 24.132 6.332 -26.189 1.00 33.66 110 LEU A C 1
ATOM 888 O O . LEU A 1 110 ? 23.267 5.916 -26.956 1.00 33.66 110 LEU A O 1
ATOM 892 N N . THR A 1 111 ? 25.167 7.057 -26.589 1.00 36.28 111 THR A N 1
ATOM 893 C CA . THR A 1 111 ? 25.742 6.994 -27.932 1.00 36.28 111 THR A CA 1
ATOM 894 C C . THR A 1 111 ? 27.240 6.861 -27.722 1.00 36.28 111 THR A C 1
ATOM 896 O O . THR A 1 111 ? 27.952 7.859 -27.714 1.00 36.28 111 THR A O 1
ATOM 899 N N . GLU A 1 112 ? 27.692 5.638 -27.469 1.00 36.03 112 GLU A N 1
ATOM 900 C CA . GLU A 1 112 ? 29.088 5.278 -27.688 1.00 36.03 112 GLU A CA 1
ATOM 901 C C . GLU A 1 112 ? 29.157 4.467 -28.980 1.00 36.03 112 GLU A C 1
ATOM 903 O O . GLU A 1 112 ? 28.463 3.465 -29.147 1.00 36.03 112 GLU A O 1
ATOM 908 N N . ASP A 1 113 ? 29.954 5.016 -29.893 1.00 36.62 113 ASP A N 1
ATOM 909 C CA . ASP A 1 113 ? 30.861 4.334 -30.803 1.00 36.62 113 ASP A CA 1
ATOM 910 C C . ASP A 1 113 ? 30.338 3.177 -31.655 1.00 36.62 113 ASP A C 1
ATOM 912 O O . ASP A 1 113 ? 30.310 2.027 -31.239 1.00 36.62 113 ASP A O 1
ATOM 916 N N . HIS A 1 114 ? 30.126 3.480 -32.940 1.00 37.88 114 HIS A N 1
ATOM 917 C CA . HIS A 1 114 ? 30.782 2.744 -34.025 1.00 37.88 114 HIS A CA 1
ATOM 918 C C . HIS A 1 114 ? 30.764 3.560 -35.326 1.00 37.88 114 HIS A C 1
ATOM 920 O O . HIS A 1 114 ? 29.860 3.445 -36.146 1.00 37.88 114 HIS A O 1
ATOM 926 N N . THR A 1 115 ? 31.829 4.322 -35.562 1.00 40.19 115 THR A N 1
ATOM 927 C CA . THR A 1 115 ? 32.356 4.503 -36.923 1.00 40.19 115 THR A CA 1
ATOM 928 C C . THR A 1 115 ? 33.853 4.285 -36.859 1.00 40.19 115 THR A C 1
ATOM 930 O O . THR A 1 115 ? 34.640 5.183 -36.572 1.00 40.19 115 THR A O 1
ATOM 933 N N . GLN A 1 116 ? 34.217 3.024 -37.063 1.00 38.28 116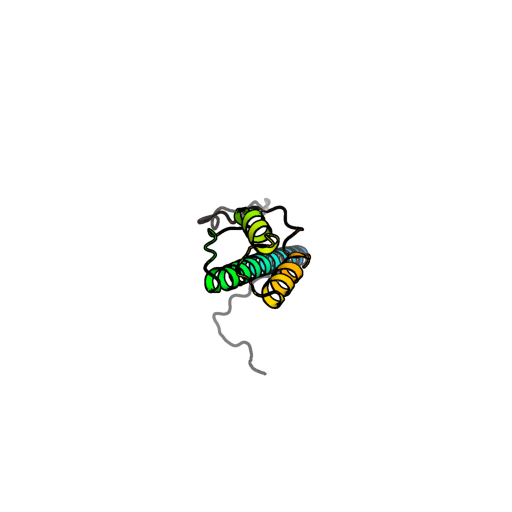 GLN A N 1
ATOM 934 C CA . GLN A 1 116 ? 35.574 2.604 -37.322 1.00 38.28 116 GLN A CA 1
ATOM 935 C C . GLN A 1 116 ? 35.990 3.099 -38.711 1.00 38.28 116 GLN A C 1
ATOM 937 O O . GLN A 1 116 ? 35.258 2.955 -39.684 1.00 38.28 116 GLN A O 1
ATOM 942 N N . SER A 1 117 ? 37.169 3.710 -38.728 1.00 35.00 117 SER A N 1
ATOM 943 C CA . SER A 1 117 ? 38.104 3.917 -39.834 1.00 35.00 117 SER A CA 1
ATOM 944 C C . SER A 1 117 ? 37.858 3.121 -41.132 1.00 35.00 117 SER A C 1
ATOM 946 O O . SER A 1 117 ? 37.783 1.893 -41.095 1.00 35.00 117 SER A O 1
ATOM 948 N N . HIS A 1 118 ? 37.950 3.841 -42.260 1.00 32.44 118 HIS A N 1
ATOM 949 C CA . HIS A 1 118 ? 38.883 3.619 -43.388 1.00 32.44 118 HIS A CA 1
ATOM 950 C C . HIS A 1 118 ? 38.263 3.510 -44.802 1.00 32.44 118 HIS A C 1
ATOM 952 O O . HIS A 1 118 ? 37.278 2.803 -44.995 1.00 32.44 118 HIS A O 1
ATOM 958 N N . VAL A 1 119 ? 38.996 4.104 -45.768 1.00 36.31 119 VAL A N 1
ATOM 959 C CA . VAL A 1 119 ? 38.929 4.018 -47.253 1.00 36.31 119 VAL A CA 1
ATOM 960 C C . VAL A 1 119 ? 37.935 5.017 -47.893 1.00 36.31 119 VAL A C 1
ATOM 962 O O . VAL A 1 119 ? 36.746 4.932 -47.619 1.00 36.31 119 VAL A O 1
ATOM 965 N N . GLU A 1 120 ? 38.304 6.040 -48.683 1.00 33.34 120 GLU A N 1
ATOM 966 C CA . GLU A 1 120 ? 39.423 6.301 -49.626 1.00 33.34 120 GLU A CA 1
ATOM 967 C C . GLU A 1 120 ? 40.073 7.687 -49.442 1.00 33.34 120 GLU A C 1
ATOM 969 O O . GLU A 1 120 ? 39.366 8.636 -49.028 1.00 33.34 120 GLU A O 1
#